Protein AF-A0A951EKZ5-F1 (afdb_monomer_lite)

pLDDT: mean 74.53, std 20.5, range [39.31, 94.75]

Structure (mmCIF, N/CA/C/O backbone):
data_AF-A0A951EKZ5-F1
#
_entry.id   AF-A0A951EKZ5-F1
#
loop_
_atom_site.group_PDB
_atom_site.id
_atom_site.type_symbol
_atom_site.label_atom_id
_atom_site.label_alt_id
_atom_site.label_comp_id
_atom_site.label_asym_id
_atom_site.label_entity_id
_atom_site.label_seq_id
_atom_site.pdbx_PDB_ins_code
_atom_site.Cartn_x
_atom_site.Cartn_y
_atom_site.Cartn_z
_atom_site.occupancy
_atom_site.B_iso_or_equiv
_atom_site.auth_seq_id
_atom_site.auth_comp_id
_atom_site.auth_asym_id
_atom_site.auth_atom_id
_atom_site.pdbx_PDB_model_num
ATOM 1 N N . MET A 1 1 ? -20.111 -62.809 5.722 1.00 40.78 1 MET A N 1
ATOM 2 C CA . MET A 1 1 ? -18.928 -62.038 5.281 1.00 40.78 1 MET A CA 1
ATOM 3 C C . MET A 1 1 ? -19.414 -60.882 4.415 1.00 40.78 1 MET A C 1
ATOM 5 O O . MET A 1 1 ? -20.009 -61.147 3.382 1.00 40.78 1 MET A O 1
ATOM 9 N N . ARG A 1 2 ? -19.292 -59.625 4.863 1.00 47.09 2 ARG A N 1
ATOM 10 C CA . ARG A 1 2 ? -19.709 -58.440 4.090 1.00 47.09 2 ARG A CA 1
ATOM 11 C C . ARG A 1 2 ? -18.490 -57.567 3.810 1.00 47.09 2 ARG A C 1
ATOM 13 O O . ARG A 1 2 ? -17.921 -56.987 4.730 1.00 47.09 2 ARG A O 1
ATOM 20 N N . SER A 1 3 ? -18.105 -57.516 2.542 1.00 42.09 3 SER A N 1
ATOM 21 C CA . SER A 1 3 ? -17.036 -56.690 1.988 1.00 42.09 3 SER A CA 1
ATOM 22 C C . SER A 1 3 ? -17.400 -55.208 2.128 1.00 42.09 3 SER A C 1
ATOM 24 O O . SER A 1 3 ? -18.439 -54.779 1.626 1.00 42.09 3 SER A O 1
ATOM 26 N N . ARG A 1 4 ? -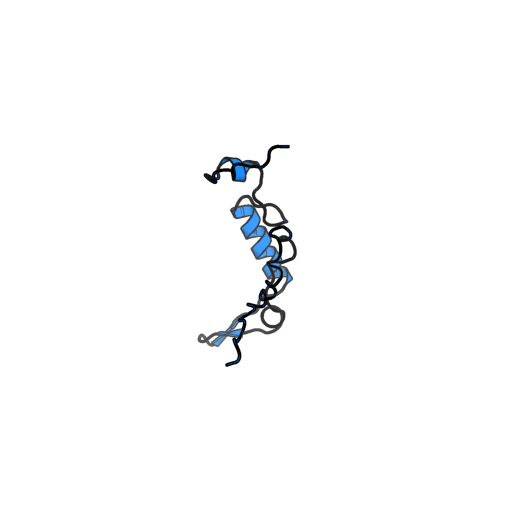16.574 -54.418 2.823 1.00 54.56 4 ARG A N 1
ATOM 27 C CA . ARG A 1 4 ? -16.692 -52.952 2.821 1.00 54.56 4 ARG A CA 1
ATOM 28 C C . ARG A 1 4 ? -15.902 -52.416 1.632 1.00 54.56 4 ARG A C 1
ATOM 30 O O . ARG A 1 4 ? -14.679 -52.481 1.625 1.00 54.56 4 ARG A O 1
ATOM 37 N N . SER A 1 5 ? -16.622 -51.917 0.634 1.00 51.06 5 SER A N 1
ATOM 38 C CA . SER A 1 5 ? -16.076 -51.131 -0.470 1.00 51.06 5 SER A CA 1
ATOM 39 C C . SER A 1 5 ? -15.756 -49.725 0.041 1.00 51.06 5 SER A C 1
ATOM 41 O O . SER A 1 5 ? -16.669 -48.968 0.365 1.00 51.06 5 SER A O 1
ATOM 43 N N . LEU A 1 6 ? -14.472 -49.379 0.143 1.00 50.75 6 LEU A N 1
ATOM 44 C CA . LEU A 1 6 ? -14.016 -48.006 0.367 1.00 50.75 6 LEU A CA 1
ATOM 45 C C . LEU A 1 6 ? -14.110 -47.252 -0.964 1.00 50.75 6 LEU A C 1
ATOM 47 O O . LEU A 1 6 ? -13.141 -47.149 -1.709 1.00 50.75 6 LEU A O 1
ATOM 51 N N . ALA A 1 7 ? -15.305 -46.751 -1.276 1.00 51.72 7 ALA A N 1
ATOM 52 C CA . ALA A 1 7 ? -15.448 -45.689 -2.259 1.00 51.72 7 ALA A CA 1
ATOM 53 C C . ALA A 1 7 ? -14.859 -44.418 -1.635 1.00 51.72 7 ALA A C 1
ATOM 55 O O . ALA A 1 7 ? -15.485 -43.785 -0.786 1.00 51.72 7 ALA A O 1
ATOM 56 N N . GLY A 1 8 ? -13.621 -44.087 -2.006 1.00 46.09 8 GLY A N 1
ATOM 57 C CA . GLY A 1 8 ? -13.053 -42.774 -1.738 1.00 46.09 8 GLY A CA 1
ATOM 58 C C . GLY A 1 8 ? -13.926 -41.731 -2.423 1.00 46.09 8 GLY A C 1
ATOM 59 O O . GLY A 1 8 ? -13.956 -41.647 -3.648 1.00 46.09 8 GLY A O 1
ATOM 60 N N . THR A 1 9 ? -14.678 -40.966 -1.641 1.00 48.97 9 THR A N 1
ATOM 61 C CA . THR A 1 9 ? -15.334 -39.760 -2.137 1.00 48.97 9 THR A CA 1
ATOM 62 C C . THR A 1 9 ? -14.244 -38.814 -2.641 1.00 48.97 9 THR A C 1
ATOM 64 O O . THR A 1 9 ? -13.323 -38.530 -1.865 1.00 48.97 9 THR A O 1
ATOM 67 N N . PRO A 1 10 ? -14.304 -38.304 -3.885 1.00 48.75 10 PRO A N 1
ATOM 68 C CA . PRO A 1 10 ? -13.465 -37.178 -4.252 1.00 48.75 10 PRO A CA 1
ATOM 69 C C . PRO A 1 10 ? -13.842 -36.027 -3.318 1.00 48.75 10 PRO A C 1
ATOM 71 O O . PRO A 1 10 ? -14.975 -35.546 -3.325 1.00 48.75 10 PRO A O 1
ATOM 74 N N . SER A 1 11 ? -12.902 -35.652 -2.450 1.00 51.31 11 SER A N 1
ATOM 75 C CA . SER A 1 11 ? -12.993 -34.428 -1.662 1.00 51.31 11 SER A CA 1
ATOM 76 C C . SER A 1 11 ? -13.291 -33.293 -2.643 1.00 51.31 11 SER A C 1
ATOM 78 O O . SER A 1 11 ? -12.581 -33.218 -3.654 1.00 51.31 11 SER A O 1
ATOM 80 N N . PRO A 1 12 ? -14.324 -32.454 -2.430 1.00 47.28 12 PRO A N 1
ATOM 81 C CA . PRO A 1 12 ? -14.554 -31.315 -3.295 1.00 47.28 12 PRO A CA 1
ATOM 82 C C . PRO A 1 12 ? -13.325 -30.435 -3.146 1.00 47.28 12 PRO A C 1
ATOM 84 O O . PRO A 1 12 ? -13.129 -29.774 -2.128 1.00 47.28 12 PRO A O 1
ATOM 87 N N . SER A 1 13 ? -12.446 -30.512 -4.141 1.00 48.81 13 SER A N 1
ATOM 88 C CA . SER A 1 13 ? -11.371 -29.566 -4.325 1.00 48.81 13 SER A CA 1
ATOM 89 C C . SER A 1 13 ? -12.042 -28.206 -4.268 1.00 48.81 13 SER A C 1
ATOM 91 O O . SER A 1 13 ? -12.796 -27.851 -5.176 1.00 48.81 13 SER A O 1
ATOM 93 N N . SER A 1 14 ? -11.839 -27.490 -3.159 1.00 50.56 14 SER A N 1
ATOM 94 C CA . SER A 1 14 ? -12.142 -26.070 -3.082 1.00 50.56 14 SER A CA 1
ATOM 95 C C . SER A 1 14 ? -11.666 -25.469 -4.396 1.00 50.56 14 SER A C 1
ATOM 97 O O . SER A 1 14 ? -10.550 -25.812 -4.808 1.00 50.56 14 SER A O 1
ATOM 99 N N . PRO A 1 15 ? -12.474 -24.647 -5.086 1.00 43.94 15 PRO A N 1
ATOM 100 C CA . PRO A 1 15 ? -12.003 -23.986 -6.284 1.00 43.94 15 PRO A CA 1
ATOM 101 C C . PRO A 1 15 ? -10.761 -23.201 -5.876 1.00 43.94 15 PRO A C 1
ATOM 103 O O . PRO A 1 15 ? -10.848 -22.171 -5.203 1.00 43.94 15 PRO A O 1
ATOM 106 N N . GLN A 1 16 ? -9.589 -23.740 -6.214 1.00 50.19 16 GLN A N 1
ATOM 107 C CA . GLN A 1 16 ? -8.359 -22.988 -6.168 1.00 50.19 16 GLN A CA 1
ATOM 108 C C . GLN A 1 16 ? -8.610 -21.892 -7.180 1.00 50.19 16 GLN A C 1
ATOM 110 O O . GLN A 1 16 ? -8.740 -22.148 -8.375 1.00 50.19 16 GLN A O 1
ATOM 115 N N . THR A 1 17 ? -8.864 -20.706 -6.638 1.00 45.78 17 THR A N 1
ATOM 116 C CA . THR A 1 17 ? -9.084 -19.479 -7.382 1.00 45.78 17 THR A CA 1
ATOM 117 C C . THR A 1 17 ? -8.072 -19.455 -8.518 1.00 45.78 17 THR A C 1
ATOM 119 O O . THR A 1 17 ? -6.869 -19.438 -8.260 1.00 45.78 17 THR A O 1
ATOM 122 N N . GLN A 1 18 ? -8.564 -19.536 -9.756 1.00 39.31 18 GLN A N 1
ATOM 123 C CA . GLN A 1 18 ? -7.721 -19.440 -10.939 1.00 39.31 18 GLN A CA 1
ATOM 124 C C . GLN A 1 18 ? -6.895 -18.159 -10.821 1.00 39.31 18 GLN A C 1
ATOM 126 O O . GLN A 1 18 ? -7.431 -17.074 -10.578 1.00 39.31 18 GLN A O 1
ATOM 131 N N . ALA A 1 19 ? -5.577 -18.311 -10.923 1.00 46.66 19 ALA A N 1
ATOM 132 C CA . ALA A 1 19 ? -4.643 -17.204 -10.973 1.00 46.66 19 ALA A CA 1
ATOM 133 C C . ALA A 1 19 ? -4.998 -16.339 -12.190 1.00 46.66 19 ALA A C 1
ATOM 135 O O . ALA A 1 19 ? -4.860 -16.782 -13.327 1.00 46.66 19 ALA A O 1
ATOM 136 N N . GLY A 1 20 ? -5.519 -15.136 -11.951 1.00 39.56 20 GLY A N 1
ATOM 137 C CA . GLY A 1 20 ? -5.991 -14.287 -13.045 1.00 39.56 20 GLY A CA 1
ATOM 138 C C . GLY A 1 20 ? -6.622 -12.950 -12.664 1.00 39.56 20 GLY A 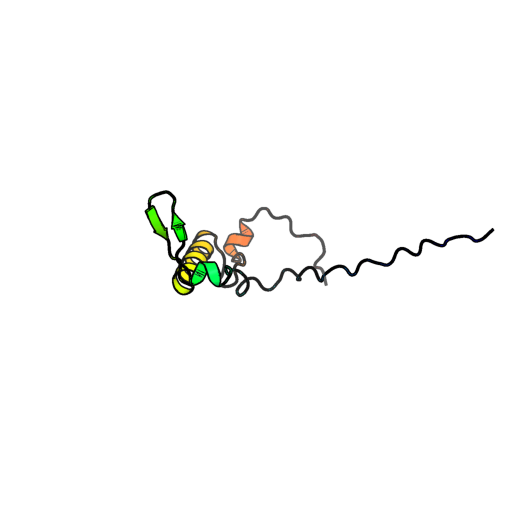C 1
ATOM 139 O O . GLY A 1 20 ? -6.680 -12.075 -13.520 1.00 39.56 20 GLY A O 1
ATOM 140 N N . GLU A 1 21 ? -7.021 -12.726 -11.410 1.00 40.38 21 GLU A N 1
ATOM 141 C CA . GLU A 1 21 ? -7.644 -11.461 -10.980 1.00 40.38 21 GLU A CA 1
ATOM 142 C C . GLU A 1 21 ? -6.938 -10.907 -9.734 1.00 40.38 21 GLU A C 1
ATOM 144 O O . GLU A 1 21 ? -7.361 -11.167 -8.604 1.00 40.38 21 GLU A O 1
ATOM 149 N N . LEU A 1 22 ? -5.818 -10.201 -9.918 1.00 50.53 22 LEU A N 1
ATOM 150 C CA . LEU A 1 22 ? -4.985 -9.707 -8.810 1.00 50.53 22 LEU A CA 1
ATOM 151 C C . LEU A 1 22 ? -5.062 -8.189 -8.581 1.00 50.53 22 LEU A C 1
ATOM 153 O O . LEU A 1 22 ? -4.785 -7.764 -7.462 1.00 50.53 22 LEU A O 1
ATOM 157 N N . GLY A 1 23 ? -5.581 -7.389 -9.520 1.00 51.75 23 GLY A N 1
ATOM 158 C CA . GLY A 1 23 ? -5.721 -5.934 -9.329 1.00 51.75 23 GLY A CA 1
ATOM 159 C C . GLY A 1 23 ? -6.717 -5.522 -8.232 1.00 51.75 23 GLY A C 1
ATOM 160 O O . GLY A 1 23 ? -6.548 -4.492 -7.574 1.00 51.75 23 GLY A O 1
ATOM 161 N N . ALA A 1 24 ? -7.733 -6.361 -7.981 1.00 52.16 24 ALA A N 1
ATOM 162 C CA . ALA A 1 24 ? -8.779 -6.133 -6.976 1.00 52.16 24 ALA A CA 1
ATOM 163 C C . ALA A 1 24 ? -8.619 -6.967 -5.686 1.00 52.16 24 ALA A C 1
ATOM 165 O O . ALA A 1 24 ? -9.362 -6.760 -4.727 1.00 52.16 24 ALA A O 1
ATOM 166 N N . ARG A 1 25 ? -7.670 -7.916 -5.632 1.00 61.22 25 ARG A N 1
ATOM 167 C CA . ARG A 1 25 ? -7.525 -8.855 -4.499 1.00 61.22 25 ARG A CA 1
ATOM 168 C C . ARG A 1 25 ? -6.494 -8.439 -3.449 1.00 61.22 25 ARG A C 1
ATOM 170 O O . ARG A 1 25 ? -6.569 -8.940 -2.328 1.00 61.22 25 ARG A O 1
ATOM 177 N N . VAL A 1 26 ? -5.550 -7.547 -3.767 1.00 69.06 26 VAL A N 1
ATOM 178 C CA . VAL A 1 26 ? -4.523 -7.108 -2.804 1.00 69.06 26 VAL A CA 1
ATOM 179 C C . VAL A 1 26 ? -5.125 -6.090 -1.835 1.00 69.06 26 VAL A C 1
ATOM 181 O O . VAL A 1 26 ? -5.010 -4.880 -1.997 1.00 69.06 26 VAL A O 1
ATOM 184 N N . THR A 1 27 ? -5.812 -6.598 -0.817 1.00 83.06 27 THR A N 1
ATOM 185 C CA . THR A 1 27 ? -6.389 -5.801 0.266 1.00 83.06 27 THR A CA 1
ATOM 186 C C . THR A 1 27 ? -6.165 -6.478 1.612 1.00 83.06 27 THR A C 1
ATOM 188 O O . THR A 1 27 ? -5.966 -7.689 1.701 1.00 83.06 27 THR A O 1
ATOM 191 N N . LEU A 1 28 ? -6.224 -5.686 2.679 1.00 89.25 28 LEU A N 1
ATOM 192 C CA . LEU A 1 28 ? -6.210 -6.176 4.053 1.00 89.25 28 LEU A CA 1
ATOM 193 C C . LEU A 1 28 ? -7.643 -6.354 4.589 1.00 89.25 28 LEU A C 1
ATOM 195 O O . LEU A 1 28 ? -8.576 -5.724 4.077 1.00 89.25 28 LEU A O 1
ATOM 199 N N . PRO A 1 29 ? -7.839 -7.173 5.640 1.00 90.69 29 PRO A N 1
ATOM 200 C CA . PRO A 1 29 ? -9.104 -7.241 6.364 1.00 90.69 29 PRO A CA 1
ATOM 201 C C . PRO A 1 29 ? -9.573 -5.862 6.839 1.00 90.69 29 PRO A C 1
ATOM 203 O O . PRO A 1 29 ? -8.777 -5.069 7.344 1.00 90.69 29 PRO A O 1
ATOM 206 N N . ALA A 1 30 ? -10.883 -5.604 6.760 1.00 88.62 30 ALA A N 1
ATOM 207 C CA . ALA A 1 30 ? -11.472 -4.295 7.063 1.00 88.62 30 ALA A CA 1
ATOM 208 C C . ALA A 1 30 ? -11.103 -3.758 8.454 1.00 88.62 30 ALA A C 1
ATOM 210 O O . ALA A 1 30 ? -10.932 -2.552 8.615 1.00 88.62 30 ALA A O 1
ATOM 211 N N . ARG A 1 31 ? -10.936 -4.649 9.439 1.00 91.06 31 ARG A N 1
ATOM 212 C CA . ARG A 1 31 ? -10.495 -4.287 10.789 1.00 91.06 31 ARG A CA 1
ATOM 213 C C . ARG A 1 31 ? -9.169 -3.523 10.768 1.00 91.06 31 ARG A C 1
ATOM 215 O O . ARG A 1 31 ? -9.085 -2.448 11.343 1.00 91.06 31 ARG A O 1
ATOM 222 N N . LEU A 1 32 ? -8.168 -4.028 10.045 1.00 90.38 32 LEU A N 1
ATOM 223 C CA . LEU A 1 32 ? -6.832 -3.419 9.979 1.00 90.38 32 LEU A CA 1
ATOM 224 C C . LEU A 1 32 ? -6.815 -2.072 9.248 1.00 90.38 32 LEU A C 1
ATOM 226 O O . LEU A 1 32 ? -5.869 -1.307 9.404 1.00 90.38 32 LEU A O 1
ATOM 230 N N . LEU A 1 33 ? -7.847 -1.794 8.448 1.00 92.88 33 LEU A N 1
ATOM 231 C CA . LEU A 1 33 ? -7.977 -0.554 7.684 1.00 92.88 33 LEU A CA 1
ATOM 232 C C . LEU A 1 33 ? -8.844 0.508 8.376 1.00 92.88 33 LEU A C 1
ATOM 234 O O . LEU A 1 33 ? -8.987 1.618 7.863 1.00 92.88 33 LEU A O 1
ATOM 238 N N . ARG A 1 34 ? -9.484 0.156 9.497 1.00 91.00 34 ARG A N 1
ATOM 239 C CA . ARG A 1 34 ? -10.433 1.017 10.221 1.00 91.00 34 ARG A CA 1
ATOM 240 C C . ARG A 1 34 ? -10.033 1.240 11.672 1.00 91.00 34 ARG A C 1
ATOM 242 O O . ARG A 1 34 ? -10.252 2.327 12.193 1.00 91.00 34 ARG A O 1
ATOM 249 N N . GLU A 1 35 ? -9.467 0.228 12.319 1.00 94.38 35 GLU A N 1
ATOM 250 C CA . GLU A 1 35 ? -9.108 0.265 13.733 1.00 94.38 35 GLU A CA 1
ATOM 251 C C . GLU A 1 35 ? -7.598 0.481 13.896 1.00 94.38 35 GLU A C 1
ATOM 253 O O . GLU A 1 35 ? -6.808 -0.338 13.415 1.00 94.38 35 GLU A O 1
ATOM 258 N N . PRO A 1 36 ? -7.172 1.547 14.594 1.00 92.19 36 PRO A N 1
ATOM 259 C CA . PRO A 1 36 ? -5.780 1.713 14.985 1.00 92.19 36 PRO A CA 1
ATOM 260 C C . PRO A 1 36 ? -5.319 0.587 15.917 1.00 92.19 36 PRO A C 1
ATOM 262 O O . PRO A 1 36 ? -6.051 0.153 16.808 1.00 92.19 36 PRO A O 1
ATOM 265 N N . VAL A 1 37 ? -4.074 0.147 15.750 1.00 92.12 37 VAL A N 1
ATOM 266 C CA . VAL A 1 37 ? -3.433 -0.845 16.618 1.00 92.12 37 VAL A CA 1
ATOM 267 C C . VAL A 1 37 ? -2.474 -0.142 17.570 1.00 92.12 37 VAL A C 1
ATOM 269 O O . VAL A 1 37 ? -1.574 0.580 17.133 1.00 92.12 37 VAL A O 1
ATOM 272 N N . ARG A 1 38 ? -2.629 -0.394 18.875 1.00 94.62 38 ARG A N 1
ATOM 273 C CA . ARG A 1 38 ? -1.676 0.069 19.887 1.00 94.62 38 ARG A CA 1
ATOM 274 C C . ARG A 1 38 ? -0.412 -0.781 19.831 1.00 94.62 38 ARG A C 1
ATOM 276 O O . ARG A 1 38 ? -0.455 -1.990 20.044 1.00 94.62 38 ARG A O 1
ATOM 283 N N . LEU A 1 39 ? 0.719 -0.147 19.560 1.00 92.38 39 LEU A N 1
ATOM 284 C CA . LEU A 1 39 ? 2.024 -0.796 19.555 1.00 92.38 39 LEU A CA 1
ATOM 285 C C . LEU A 1 39 ? 2.565 -0.936 20.984 1.00 92.38 39 LEU A C 1
ATOM 287 O O . LEU A 1 39 ? 2.246 -0.129 21.857 1.00 92.38 39 LEU A O 1
ATOM 291 N N . GLY A 1 40 ? 3.472 -1.894 21.204 1.00 92.06 40 GLY A N 1
ATOM 292 C CA . GLY A 1 40 ? 4.174 -2.054 22.489 1.00 92.06 40 GLY A CA 1
ATOM 293 C C . GLY A 1 40 ? 4.999 -0.827 22.908 1.00 92.06 40 GLY A C 1
ATOM 294 O O . GLY A 1 40 ? 5.320 -0.666 24.077 1.00 92.06 40 GLY A O 1
ATOM 295 N N . SER A 1 41 ? 5.284 0.077 21.966 1.00 93.06 41 SER A N 1
ATOM 296 C CA . SER A 1 41 ? 5.908 1.381 22.214 1.00 93.06 41 SER A CA 1
ATOM 297 C C . SER A 1 41 ? 4.954 2.441 22.779 1.00 93.06 41 SER A C 1
ATOM 299 O O . SER A 1 41 ? 5.384 3.558 23.049 1.00 93.06 41 SER A O 1
ATOM 301 N N . GLY A 1 42 ? 3.659 2.142 22.914 1.00 94.25 42 GLY A N 1
ATOM 302 C CA . GLY A 1 42 ? 2.655 3.118 23.330 1.00 94.25 42 GLY A CA 1
ATOM 303 C C . GLY A 1 42 ? 2.285 4.125 22.237 1.00 94.25 42 GLY A C 1
ATOM 304 O O . GLY A 1 42 ? 1.836 5.221 22.547 1.00 94.25 42 GLY A O 1
ATOM 305 N N . ARG A 1 43 ? 2.464 3.790 20.957 1.00 94.56 43 ARG A N 1
ATOM 306 C CA . ARG A 1 43 ? 1.968 4.585 19.820 1.00 94.56 43 ARG A CA 1
ATOM 307 C C . ARG A 1 43 ? 0.795 3.880 19.154 1.00 94.56 43 ARG A C 1
ATOM 309 O O . ARG A 1 43 ? 0.763 2.653 19.138 1.00 94.56 43 ARG A O 1
ATOM 316 N N . ASP A 1 44 ? -0.111 4.646 18.558 1.00 94.69 44 ASP A N 1
ATOM 317 C CA . ASP A 1 44 ? -1.154 4.095 17.692 1.00 94.69 44 ASP A CA 1
ATOM 318 C C . ASP A 1 44 ? -0.668 4.074 16.246 1.00 94.69 44 ASP A C 1
ATOM 320 O O . ASP A 1 44 ? -0.179 5.078 15.722 1.00 94.69 44 ASP A O 1
ATOM 324 N N . ALA A 1 45 ? -0.789 2.914 15.607 1.00 92.38 45 ALA A N 1
ATOM 325 C CA . ALA A 1 45 ? -0.559 2.743 14.184 1.00 92.38 45 ALA A CA 1
ATOM 326 C C . ALA A 1 45 ? -1.906 2.576 13.481 1.00 92.38 45 ALA A C 1
ATOM 328 O O . ALA A 1 45 ? -2.657 1.651 13.783 1.00 92.38 45 ALA A O 1
ATOM 329 N N . ALA A 1 46 ? -2.198 3.463 12.534 1.00 94.44 46 ALA A N 1
ATOM 330 C CA . ALA A 1 46 ? -3.385 3.396 11.695 1.00 94.44 46 ALA A CA 1
ATOM 331 C C . ALA A 1 46 ? -2.970 3.327 10.224 1.00 94.44 46 ALA A C 1
ATOM 333 O O . ALA A 1 46 ? -2.052 4.030 9.797 1.00 94.44 46 ALA A O 1
ATOM 334 N N . LEU A 1 47 ? -3.665 2.495 9.454 1.00 94.56 47 LEU A N 1
ATOM 335 C CA . LEU A 1 47 ? -3.515 2.394 8.009 1.00 94.56 47 LEU A CA 1
ATOM 336 C C . LEU A 1 47 ? -4.889 2.584 7.378 1.00 94.56 47 LEU A C 1
ATOM 338 O O . LEU A 1 47 ? -5.832 1.891 7.740 1.00 94.56 47 LEU A O 1
ATOM 342 N N . THR A 1 48 ? -5.012 3.524 6.446 1.00 93.06 48 THR A N 1
ATOM 343 C CA . THR A 1 48 ? -6.267 3.757 5.725 1.00 93.06 48 THR A CA 1
ATOM 344 C C . THR A 1 48 ? -6.277 2.986 4.402 1.00 93.06 48 THR A C 1
ATOM 346 O O . THR A 1 48 ? -5.208 2.692 3.858 1.00 93.06 48 THR A O 1
ATOM 349 N N . PRO A 1 49 ? -7.459 2.694 3.825 1.00 91.44 49 PRO A N 1
ATOM 350 C CA . PRO A 1 49 ? -7.545 2.064 2.508 1.00 91.44 49 PRO A CA 1
ATOM 351 C C . PRO A 1 49 ? -6.819 2.861 1.414 1.00 91.44 49 PRO A C 1
ATOM 353 O O . PRO A 1 49 ? -6.095 2.283 0.611 1.00 91.44 49 PRO A O 1
ATOM 356 N N . ALA A 1 50 ? -6.966 4.190 1.420 1.00 92.25 50 ALA A N 1
ATOM 357 C CA . ALA A 1 50 ? -6.307 5.069 0.455 1.00 92.25 50 ALA A CA 1
ATOM 358 C C . ALA A 1 50 ? -4.781 4.986 0.572 1.00 92.25 50 ALA A C 1
ATOM 360 O O . ALA A 1 50 ? -4.088 4.804 -0.424 1.00 92.25 50 ALA A O 1
ATOM 361 N N . ARG A 1 51 ? -4.259 5.015 1.805 1.00 94.19 51 ARG A N 1
ATOM 362 C CA . ARG A 1 51 ? -2.819 4.910 2.033 1.00 94.19 51 ARG A CA 1
ATOM 363 C C . ARG A 1 51 ? -2.267 3.541 1.640 1.00 94.19 51 ARG A C 1
ATOM 365 O O . ARG A 1 51 ? -1.174 3.468 1.090 1.00 94.19 51 ARG A O 1
ATOM 372 N N . LEU A 1 52 ? -3.011 2.464 1.900 1.00 93.81 52 LEU A N 1
ATOM 373 C CA . LEU A 1 52 ? -2.640 1.132 1.421 1.00 93.81 52 LEU A CA 1
ATOM 374 C C . LEU A 1 52 ? -2.563 1.106 -0.112 1.00 93.81 52 LEU A C 1
ATOM 376 O O . LEU A 1 52 ? -1.615 0.540 -0.648 1.00 93.81 52 LEU A O 1
ATOM 380 N N . ARG A 1 53 ? -3.519 1.735 -0.807 1.00 91.75 53 ARG A N 1
ATOM 381 C CA . ARG A 1 53 ? -3.512 1.796 -2.273 1.00 91.75 53 ARG A CA 1
ATOM 382 C C . ARG A 1 53 ? -2.268 2.508 -2.800 1.00 91.75 53 ARG A C 1
ATOM 384 O O . ARG A 1 53 ? -1.559 1.924 -3.605 1.00 91.75 53 ARG A O 1
ATOM 391 N N . GLU A 1 54 ? -1.928 3.672 -2.250 1.00 94.38 54 GLU A N 1
ATOM 392 C CA . GLU A 1 54 ? -0.692 4.390 -2.603 1.00 94.38 54 GLU A CA 1
ATOM 393 C C . GLU A 1 54 ? 0.567 3.535 -2.388 1.00 94.38 54 GLU A C 1
ATOM 395 O O . GLU A 1 54 ? 1.489 3.550 -3.202 1.00 94.38 54 GLU A O 1
ATOM 400 N N . MET A 1 55 ? 0.619 2.775 -1.287 1.00 94.75 55 MET A N 1
ATOM 401 C CA . MET A 1 55 ? 1.740 1.873 -1.008 1.00 94.75 55 MET A CA 1
ATOM 402 C C . MET A 1 55 ? 1.833 0.734 -2.030 1.00 94.75 55 MET A C 1
ATOM 404 O O . MET A 1 55 ? 2.940 0.373 -2.427 1.00 94.75 55 MET A O 1
ATOM 408 N N . ILE A 1 56 ? 0.696 0.173 -2.451 1.00 93.38 56 ILE A N 1
ATOM 409 C CA . ILE A 1 56 ? 0.637 -0.874 -3.479 1.00 93.38 56 ILE A CA 1
ATOM 410 C C . ILE A 1 56 ? 1.063 -0.309 -4.834 1.00 93.38 56 ILE A C 1
ATOM 412 O O . ILE A 1 56 ? 1.910 -0.910 -5.486 1.00 93.38 56 ILE A O 1
ATOM 416 N N . ASP A 1 57 ? 0.548 0.857 -5.223 1.00 93.00 57 ASP A N 1
ATOM 417 C CA . ASP A 1 57 ? 0.879 1.494 -6.500 1.00 93.00 57 ASP A CA 1
ATOM 418 C C . ASP A 1 57 ? 2.387 1.800 -6.581 1.00 93.00 57 ASP A C 1
ATOM 420 O O . ASP A 1 57 ? 3.047 1.487 -7.572 1.00 93.00 57 ASP A O 1
ATOM 424 N N . GLY A 1 58 ? 2.969 2.327 -5.496 1.00 94.50 58 GLY A N 1
ATOM 425 C CA . GLY A 1 58 ? 4.415 2.541 -5.399 1.00 94.50 58 GLY A CA 1
ATOM 426 C C . GLY A 1 58 ? 5.220 1.239 -5.456 1.00 94.50 58 GLY A C 1
ATOM 427 O O . GLY A 1 58 ? 6.272 1.188 -6.094 1.00 94.50 58 GLY A O 1
ATOM 428 N N . TYR A 1 59 ? 4.722 0.170 -4.828 1.00 94.25 59 TYR A N 1
ATOM 429 C CA . TYR A 1 59 ? 5.339 -1.153 -4.909 1.00 94.25 59 TYR A CA 1
ATOM 430 C C . TYR A 1 59 ? 5.292 -1.725 -6.334 1.00 94.25 59 TYR A C 1
ATOM 432 O O . TYR A 1 59 ? 6.300 -2.260 -6.794 1.00 94.25 59 TYR A O 1
ATOM 440 N N . TYR A 1 60 ? 4.166 -1.592 -7.041 1.00 93.75 60 TYR A N 1
ATOM 441 C CA . TYR A 1 60 ? 4.023 -2.037 -8.428 1.00 93.75 60 TYR A CA 1
ATOM 442 C C . TYR A 1 60 ? 4.986 -1.299 -9.352 1.00 93.75 60 TYR A C 1
ATOM 444 O O . TYR A 1 60 ? 5.774 -1.947 -10.040 1.00 93.75 60 TYR A O 1
ATOM 452 N N . ALA A 1 61 ? 5.034 0.031 -9.270 1.00 93.06 61 ALA A N 1
ATOM 453 C CA . ALA A 1 61 ? 5.968 0.830 -10.057 1.00 93.06 61 ALA A CA 1
ATOM 454 C C . ALA A 1 61 ? 7.432 0.425 -9.805 1.00 93.06 61 ALA A C 1
ATOM 456 O O . ALA A 1 61 ? 8.191 0.201 -10.745 1.00 93.06 61 ALA A O 1
ATOM 457 N N . ALA A 1 62 ? 7.823 0.243 -8.538 1.00 92.62 62 ALA A N 1
ATOM 458 C CA . ALA A 1 62 ? 9.179 -0.174 -8.175 1.00 92.62 62 ALA A CA 1
ATOM 459 C C . ALA A 1 62 ? 9.543 -1.594 -8.652 1.00 92.62 62 ALA A C 1
ATOM 461 O O . ALA A 1 62 ? 10.721 -1.950 -8.682 1.00 92.62 62 ALA A O 1
ATOM 462 N N . ARG A 1 63 ? 8.549 -2.423 -8.986 1.00 90.12 63 ARG A N 1
ATOM 463 C CA . ARG A 1 63 ? 8.724 -3.809 -9.437 1.00 90.12 63 ARG A CA 1
ATOM 464 C C . ARG A 1 63 ? 8.501 -4.003 -10.934 1.00 90.12 63 ARG A C 1
ATOM 466 O O . ARG A 1 63 ? 8.569 -5.143 -11.383 1.00 90.12 63 ARG A O 1
ATOM 473 N N . GLY A 1 64 ? 8.247 -2.931 -11.687 1.00 91.75 64 GLY A N 1
ATOM 474 C CA . GLY A 1 64 ? 7.879 -3.041 -13.099 1.00 91.75 64 GLY A CA 1
ATOM 475 C C . GLY A 1 64 ? 6.568 -3.808 -13.283 1.00 91.75 64 GLY A C 1
ATOM 476 O O . GLY A 1 64 ? 6.438 -4.608 -14.205 1.00 91.75 64 GLY A O 1
ATOM 477 N N . LEU A 1 65 ? 5.626 -3.632 -12.353 1.00 90.62 65 LEU A N 1
ATOM 478 C CA . LEU A 1 65 ? 4.287 -4.200 -12.436 1.00 90.62 65 LEU A CA 1
ATOM 479 C C . LEU A 1 65 ? 3.296 -3.123 -12.886 1.00 90.62 65 LEU A C 1
ATOM 481 O O . LEU A 1 65 ? 3.435 -1.949 -12.539 1.00 90.62 65 LEU A O 1
ATOM 485 N N . ASP A 1 66 ? 2.283 -3.537 -13.634 1.00 89.50 66 ASP A N 1
ATOM 486 C CA . ASP A 1 66 ? 1.145 -2.702 -13.990 1.00 89.50 66 ASP A CA 1
ATOM 487 C C . ASP A 1 66 ? 0.156 -2.541 -12.818 1.00 89.50 66 ASP A C 1
ATOM 489 O O . ASP A 1 66 ? 0.320 -3.092 -11.728 1.00 89.50 66 ASP A O 1
ATOM 493 N N . GLN A 1 67 ? -0.905 -1.771 -13.054 1.00 86.62 67 GLN A N 1
ATOM 494 C CA . GLN A 1 67 ? -1.973 -1.488 -12.087 1.00 86.62 67 GLN A CA 1
ATOM 495 C C . GLN A 1 67 ? -2.765 -2.724 -11.616 1.00 86.62 67 GLN A C 1
ATOM 497 O O . GLN A 1 67 ? -3.468 -2.652 -10.605 1.00 86.62 67 GLN A O 1
ATOM 502 N N . ASP A 1 68 ? -2.649 -3.845 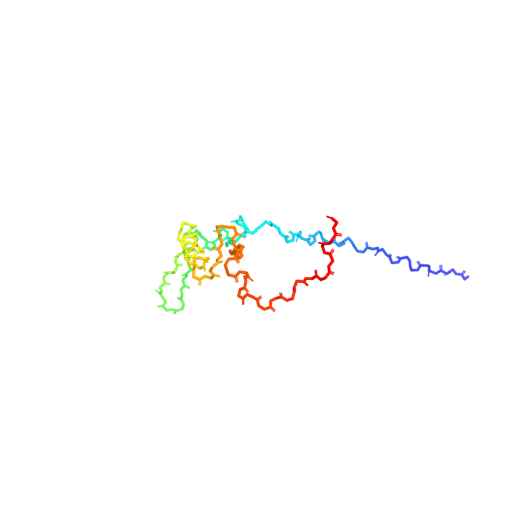-12.329 1.00 86.75 68 ASP A N 1
ATOM 503 C CA . ASP A 1 68 ? -3.256 -5.129 -11.984 1.00 86.75 68 ASP A CA 1
ATOM 504 C C . ASP A 1 68 ? -2.269 -6.066 -11.264 1.00 86.75 68 ASP A C 1
ATOM 506 O O . ASP A 1 68 ? -2.620 -7.200 -10.913 1.00 86.75 68 ASP A O 1
ATOM 510 N N . GLY A 1 69 ? -1.045 -5.590 -11.015 1.00 86.69 69 GLY A N 1
ATOM 511 C CA . GLY A 1 69 ? 0.025 -6.328 -10.358 1.00 86.69 69 GLY A CA 1
ATOM 512 C C . GLY A 1 69 ? 0.715 -7.340 -11.266 1.00 86.69 69 GLY A C 1
ATOM 513 O O . GLY A 1 69 ? 1.311 -8.294 -10.759 1.00 86.69 69 GLY A O 1
ATOM 514 N N . ARG A 1 70 ? 0.622 -7.181 -12.590 1.00 86.94 70 ARG A N 1
ATOM 515 C CA . ARG A 1 70 ? 1.263 -8.068 -13.569 1.00 86.94 70 ARG A CA 1
ATOM 516 C C . ARG A 1 70 ? 2.564 -7.451 -14.080 1.00 86.94 70 ARG A C 1
ATOM 518 O O . ARG A 1 70 ? 2.620 -6.237 -14.234 1.00 86.94 70 ARG A O 1
ATOM 525 N N . PRO A 1 71 ? 3.608 -8.249 -14.365 1.00 89.38 71 PRO A N 1
ATOM 526 C CA . PRO A 1 71 ? 4.827 -7.728 -14.975 1.00 89.38 71 PRO A CA 1
ATOM 527 C C . PRO A 1 71 ? 4.530 -7.015 -16.292 1.00 89.38 71 PRO A C 1
ATOM 529 O O . PRO A 1 71 ? 3.812 -7.549 -17.140 1.00 89.38 71 PRO A O 1
ATOM 532 N N . THR A 1 72 ? 5.109 -5.832 -16.475 1.00 88.75 72 THR A N 1
ATOM 533 C CA . THR A 1 72 ? 5.129 -5.165 -17.777 1.00 88.75 72 THR A CA 1
ATOM 534 C C . THR A 1 72 ? 5.933 -6.001 -18.774 1.00 88.75 72 THR A C 1
ATOM 536 O O . THR A 1 72 ? 6.757 -6.831 -18.389 1.00 88.75 72 THR A O 1
ATOM 539 N N . SER A 1 73 ? 5.719 -5.804 -20.076 1.00 85.00 73 SER A N 1
ATOM 540 C CA . SER A 1 73 ? 6.449 -6.562 -21.105 1.00 85.00 73 SER A CA 1
ATOM 541 C C . SER A 1 73 ? 7.968 -6.372 -21.024 1.00 85.00 73 SER A C 1
ATOM 543 O O . SER A 1 73 ? 8.709 -7.318 -21.269 1.00 85.00 73 SER A O 1
ATOM 545 N N . GLU A 1 74 ? 8.418 -5.174 -20.644 1.00 85.00 74 GLU A N 1
ATOM 546 C CA . GLU A 1 74 ? 9.829 -4.867 -20.374 1.00 85.00 74 GLU A CA 1
ATOM 547 C C . GLU A 1 74 ? 10.358 -5.666 -19.175 1.00 85.00 74 GLU A C 1
ATOM 549 O O . GLU A 1 74 ? 11.349 -6.376 -19.309 1.00 85.00 74 GLU A O 1
ATOM 554 N N . ALA A 1 75 ? 9.650 -5.656 -18.041 1.00 85.12 75 ALA A N 1
ATOM 555 C CA . ALA A 1 75 ? 10.057 -6.395 -16.854 1.00 85.12 75 ALA A CA 1
ATOM 556 C C . ALA A 1 75 ? 10.020 -7.906 -17.104 1.00 85.12 75 ALA A C 1
ATOM 558 O O . ALA A 1 75 ? 10.875 -8.634 -16.614 1.00 85.12 75 ALA A O 1
ATOM 559 N N . PHE A 1 76 ? 9.054 -8.383 -17.892 1.00 83.50 76 PHE A N 1
ATOM 560 C CA . PHE A 1 76 ? 8.919 -9.791 -18.244 1.00 83.50 76 PHE A CA 1
ATOM 561 C C . PHE A 1 76 ? 10.096 -10.308 -19.078 1.00 83.50 76 PHE A C 1
ATOM 563 O O . PHE A 1 76 ? 10.506 -11.449 -18.880 1.00 83.50 76 PHE A O 1
ATOM 570 N N . ALA A 1 77 ? 10.659 -9.483 -19.968 1.00 82.25 77 ALA A N 1
ATOM 571 C CA . ALA A 1 77 ? 11.828 -9.850 -20.768 1.00 82.25 77 ALA A CA 1
ATOM 572 C C . ALA A 1 77 ? 13.074 -10.126 -19.906 1.00 82.25 77 ALA A C 1
ATOM 574 O O . ALA A 1 77 ? 13.881 -10.987 -20.254 1.00 82.25 77 ALA A O 1
ATOM 575 N N . ASP A 1 78 ? 13.189 -9.445 -18.765 1.00 80.25 78 ASP A N 1
ATOM 576 C CA . ASP A 1 78 ? 14.291 -9.611 -17.814 1.00 80.25 78 ASP A CA 1
ATOM 577 C C . ASP A 1 78 ? 14.074 -10.777 -16.832 1.00 80.25 78 ASP A C 1
ATOM 579 O O . ASP A 1 78 ? 14.999 -11.196 -16.127 1.00 80.25 78 ASP A O 1
ATOM 583 N N . LEU A 1 79 ? 12.858 -11.328 -16.756 1.00 80.62 79 LEU A N 1
ATOM 584 C CA . LEU A 1 79 ? 12.580 -12.460 -15.883 1.00 80.62 79 LEU A CA 1
ATOM 585 C C . LEU A 1 79 ? 13.121 -13.754 -16.503 1.00 80.62 79 LEU A C 1
ATOM 587 O O . LEU A 1 79 ? 12.675 -14.210 -17.552 1.00 80.62 79 LEU A O 1
ATOM 591 N N . LEU A 1 80 ? 13.998 -14.443 -15.771 1.00 79.12 80 LEU A N 1
ATOM 592 C CA . LEU A 1 80 ? 14.487 -15.789 -16.109 1.00 79.12 80 LEU A CA 1
ATOM 593 C C . LEU A 1 80 ? 13.441 -16.890 -15.844 1.00 79.12 80 LEU A C 1
ATOM 595 O O . LEU A 1 80 ? 13.781 -18.007 -15.449 1.00 79.12 80 LEU A O 1
ATOM 599 N N . VA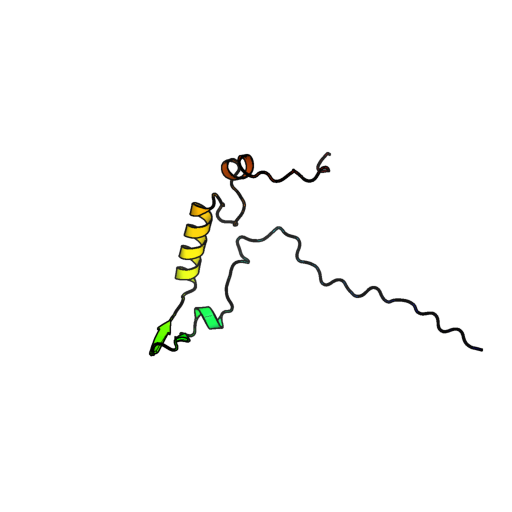L A 1 81 ? 12.153 -16.587 -16.010 1.00 71.38 81 VAL A N 1
ATOM 600 C CA . VAL A 1 81 ? 11.109 -17.607 -15.940 1.00 71.38 81 VAL A CA 1
ATOM 601 C C . VAL A 1 81 ? 11.086 -18.365 -17.259 1.00 71.38 81 VAL A C 1
ATOM 603 O O . VAL A 1 81 ? 10.812 -17.812 -18.321 1.00 71.38 81 VAL A O 1
ATOM 606 N N . SER A 1 82 ? 11.373 -19.665 -17.194 1.00 65.56 82 SER A N 1
ATOM 607 C CA . SER A 1 82 ? 11.092 -20.557 -18.313 1.00 65.56 82 SER A CA 1
ATOM 608 C C . SER A 1 82 ? 9.595 -20.485 -18.600 1.00 65.56 82 SER A C 1
ATOM 610 O O . SER A 1 82 ? 8.775 -20.781 -17.728 1.00 65.56 82 SER A O 1
ATOM 612 N N . CYS A 1 83 ? 9.243 -20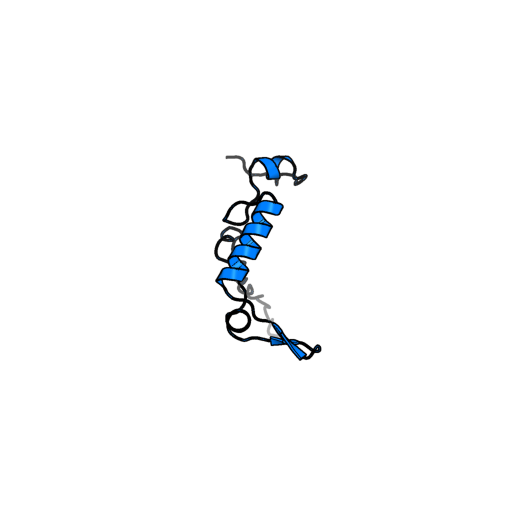.058 -19.813 1.00 51.91 83 CYS A N 1
ATOM 613 C CA . CYS A 1 83 ? 7.878 -20.167 -20.304 1.00 51.91 83 CYS A CA 1
ATOM 614 C C . CYS A 1 83 ? 7.435 -21.634 -20.146 1.00 51.91 83 CYS A C 1
ATOM 616 O O . CYS A 1 83 ? 8.164 -22.523 -20.606 1.00 51.91 83 CYS A O 1
ATOM 618 N N . PRO A 1 84 ? 6.296 -21.925 -19.488 1.00 56.84 84 PRO A N 1
ATOM 619 C CA . PRO A 1 84 ? 5.783 -23.283 -19.449 1.00 56.84 84 PRO A CA 1
ATOM 620 C C . PRO A 1 84 ? 5.543 -23.740 -20.891 1.00 56.84 84 PRO A C 1
ATOM 622 O O . PRO A 1 84 ? 4.765 -23.145 -21.636 1.00 56.84 84 PRO A O 1
ATOM 625 N N . GLN A 1 85 ? 6.267 -24.779 -21.299 1.00 50.16 85 GLN A N 1
ATOM 626 C CA . GLN A 1 85 ? 6.146 -25.390 -22.618 1.00 50.16 85 GLN A CA 1
ATOM 627 C C . GLN A 1 85 ? 4.704 -25.896 -22.786 1.00 50.16 85 GLN A C 1
ATOM 629 O O . GLN A 1 85 ? 4.320 -26.854 -22.117 1.00 50.16 85 GLN A O 1
ATOM 634 N N . GLY A 1 86 ? 3.897 -25.247 -23.640 1.00 52.19 86 GLY A N 1
ATOM 635 C CA . GLY A 1 86 ? 2.554 -25.748 -23.969 1.00 52.19 86 GLY A CA 1
ATOM 636 C C . GLY A 1 86 ? 1.446 -24.754 -24.336 1.00 52.19 86 GLY A C 1
ATOM 637 O O . GLY A 1 86 ? 0.294 -25.168 -24.344 1.00 52.19 86 GLY A O 1
ATOM 638 N N . ALA A 1 87 ? 1.723 -23.487 -24.655 1.00 49.28 87 ALA A N 1
ATOM 639 C CA . ALA A 1 87 ? 0.715 -22.593 -25.244 1.00 49.28 87 ALA A CA 1
ATOM 640 C C . ALA A 1 87 ? 0.923 -22.467 -26.765 1.00 49.28 87 ALA A C 1
ATOM 642 O O . ALA A 1 87 ? 1.295 -21.415 -27.273 1.00 49.28 87 ALA A O 1
ATOM 643 N N . LEU A 1 88 ? 0.740 -23.581 -27.477 1.00 45.47 88 LEU A N 1
ATOM 644 C CA . LEU A 1 88 ? 0.565 -23.613 -28.929 1.00 45.47 88 LEU A CA 1
ATOM 645 C C . LEU A 1 88 ? -0.871 -24.049 -29.216 1.00 45.47 88 LEU A C 1
ATOM 647 O O . LEU A 1 88 ? -1.183 -25.215 -28.988 1.00 45.47 88 LEU A O 1
ATOM 651 N N . LEU A 1 89 ? -1.689 -23.127 -29.725 1.00 39.53 89 LEU A N 1
ATOM 652 C CA . LEU A 1 89 ? -2.618 -23.343 -30.840 1.00 39.53 89 LEU A CA 1
ATOM 653 C C . LEU A 1 89 ? -2.730 -22.033 -31.624 1.00 39.53 89 LEU A C 1
ATOM 655 O O . LEU A 1 89 ? -3.078 -21.011 -30.992 1.00 39.53 89 LEU A O 1
#

Secondary structure (DSSP, 8-state):
------------------TT--TTT----HHHHHSPEEPTTS-EE---HHHHHHHHHHHHHHTTB-TTSPBPHHHHHH--PPPPS----

Sequence (89 aa):
MRSRSLAGTPSPSSPQTQAGELGARVTLPARLLREPVRLGSGRDAALTPARLREMIDGYYAARGLDQDGRPTSEAFADL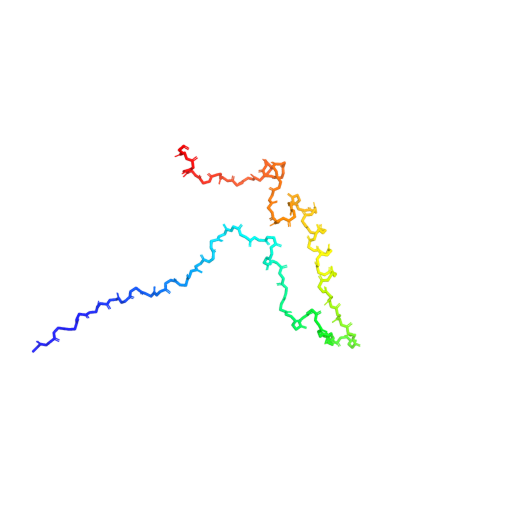LVSCPQGALL

Radius of gyration: 22.36 Å; chains: 1; bounding box: 34×67×54 Å

Foldseek 3Di:
DDDDDPPPDPDPPDPPPPPDQQLPPPDDPPCQQPPWDQDPVRDTDHHHPVNVLVVVVVVCVVQCHDSRRHHDPVSVVVDPDDDPPDPDD